Protein AF-A0A1Q3D1V1-F1 (afdb_monomer_lite)

pLDDT: mean 82.76, std 19.76, range [35.53, 97.12]

Secondary structure (DSSP, 8-state):
-------SSPPBPTT-TTHHHHHHHHHHHHHHTT-GGGGSTT----HHHHHHHHHHHHHTB-HHHHHHTTT---HHHHHHHHHHHHGGGHHHHHHHH--TTHHHHHHHTT-

Sequence (111 aa):
MSSITKREFATLDITGINYLTWAFYVKIHLRSLDLSRTILSSSNDTSAHKAKALVFIRHHLYENLKVDYLTEEDLVVLWQSLKDRYDHQQDVVLPMLGLNGSIYVFRILNK

Structure (mmCIF, N/CA/C/O backbone):
data_AF-A0A1Q3D1V1-F1
#
_entry.id   AF-A0A1Q3D1V1-F1
#
loop_
_atom_site.group_PDB
_atom_site.id
_atom_site.type_symbol
_atom_site.label_atom_id
_atom_site.label_alt_id
_atom_site.label_comp_id
_atom_site.label_asym_id
_atom_site.label_entity_id
_atom_site.label_seq_id
_atom_site.pdbx_PDB_ins_code
_atom_site.Cartn_x
_atom_site.Cartn_y
_atom_site.Cartn_z
_atom_site.occupancy
_atom_site.B_iso_or_equiv
_atom_site.auth_seq_id
_atom_site.auth_comp_id
_atom_site.auth_asym_id
_atom_site.auth_atom_id
_atom_site.pdbx_PDB_model_num
ATOM 1 N N . MET A 1 1 ? 0.103 -25.008 11.963 1.00 35.53 1 MET A N 1
ATOM 2 C CA . MET A 1 1 ? 0.969 -23.967 12.553 1.00 35.53 1 MET A CA 1
ATOM 3 C C . MET A 1 1 ? 0.812 -22.710 11.721 1.00 35.53 1 MET A C 1
ATOM 5 O O . MET A 1 1 ? 1.236 -22.712 10.575 1.00 35.53 1 MET A O 1
ATOM 9 N N . SER A 1 2 ? 0.140 -21.681 12.231 1.00 43.72 2 SER A N 1
ATOM 10 C CA . SER A 1 2 ? 0.139 -20.373 11.578 1.00 43.72 2 SER A CA 1
ATOM 11 C C . SER A 1 2 ? 1.464 -19.694 11.913 1.00 43.72 2 SER A C 1
ATOM 13 O O . SER A 1 2 ? 1.698 -19.312 13.058 1.00 43.72 2 SER A O 1
ATOM 15 N N . SER A 1 3 ? 2.366 -19.559 10.939 1.00 51.09 3 SER A N 1
ATOM 16 C CA . SER A 1 3 ? 3.422 -18.560 11.071 1.00 51.09 3 SER A CA 1
ATOM 17 C C . SER A 1 3 ? 2.715 -17.211 11.026 1.00 51.09 3 SER A C 1
ATOM 19 O O . SER A 1 3 ? 2.332 -16.743 9.954 1.00 51.09 3 SER A O 1
ATOM 21 N N . ILE A 1 4 ? 2.447 -16.625 12.191 1.00 54.81 4 ILE A N 1
ATOM 22 C CA . ILE A 1 4 ? 2.002 -15.238 12.277 1.00 54.81 4 ILE A CA 1
ATOM 23 C C . ILE A 1 4 ? 3.170 -14.429 11.720 1.00 54.81 4 ILE A C 1
ATOM 25 O O . ILE A 1 4 ? 4.162 -14.202 12.410 1.00 54.81 4 ILE A O 1
ATOM 29 N N . THR A 1 5 ? 3.105 -14.087 10.434 1.00 60.44 5 THR A N 1
ATOM 30 C CA . THR A 1 5 ? 4.039 -13.158 9.803 1.00 60.44 5 THR A CA 1
ATOM 31 C C . THR A 1 5 ? 3.942 -11.868 10.596 1.00 60.44 5 THR A C 1
ATOM 33 O O . THR A 1 5 ? 2.925 -11.172 10.546 1.00 60.44 5 THR A O 1
ATOM 36 N N . LYS A 1 6 ? 4.955 -11.617 11.424 1.00 79.56 6 LYS A N 1
ATOM 37 C CA . LYS A 1 6 ? 5.054 -10.413 12.236 1.00 79.56 6 LYS A CA 1
ATOM 38 C C . LYS A 1 6 ? 5.153 -9.236 11.270 1.00 79.56 6 LYS A C 1
ATOM 40 O O . LYS A 1 6 ? 6.157 -9.123 10.576 1.00 79.56 6 LYS A O 1
ATOM 45 N N . ARG A 1 7 ? 4.105 -8.410 11.216 1.00 84.75 7 ARG A N 1
ATOM 46 C CA . ARG A 1 7 ? 4.111 -7.186 10.407 1.00 84.75 7 ARG A CA 1
ATOM 47 C C . ARG A 1 7 ? 5.138 -6.214 10.985 1.00 84.75 7 ARG A C 1
ATOM 49 O O . ARG A 1 7 ? 5.312 -6.142 12.206 1.00 84.75 7 ARG A O 1
ATOM 56 N N . GLU A 1 8 ? 5.812 -5.485 10.111 1.00 90.31 8 GLU A N 1
ATOM 57 C CA . GLU A 1 8 ? 6.882 -4.552 10.457 1.00 90.31 8 GLU A CA 1
ATOM 58 C C . GLU A 1 8 ? 6.349 -3.356 11.258 1.00 90.31 8 GLU A C 1
ATOM 60 O O . GLU A 1 8 ? 7.035 -2.842 12.142 1.00 90.31 8 GLU A O 1
ATOM 65 N N . PHE A 1 9 ? 5.112 -2.942 10.976 1.00 92.81 9 PHE A N 1
ATOM 66 C CA . PHE A 1 9 ? 4.384 -1.894 11.687 1.00 92.81 9 PHE A CA 1
ATOM 67 C C . PHE A 1 9 ? 2.864 -2.101 11.570 1.00 92.81 9 PHE A C 1
ATOM 69 O O . PHE A 1 9 ? 2.383 -3.054 10.952 1.00 92.81 9 PHE A O 1
ATOM 76 N N . ALA A 1 10 ? 2.097 -1.217 12.213 1.00 94.00 10 ALA A N 1
ATOM 77 C CA . ALA A 1 10 ? 0.639 -1.278 12.226 1.00 94.00 10 ALA A CA 1
ATOM 78 C C . ALA A 1 10 ? 0.033 -1.177 10.816 1.00 94.00 10 ALA A C 1
ATOM 80 O O . ALA A 1 10 ? 0.523 -0.460 9.948 1.00 94.00 10 ALA A O 1
ATOM 81 N N . THR A 1 11 ? -1.075 -1.877 10.605 1.00 96.56 11 THR A N 1
ATOM 82 C CA . THR A 1 11 ? -1.819 -1.867 9.342 1.00 96.56 11 THR A CA 1
ATOM 83 C C . THR A 1 11 ? -2.581 -0.565 9.166 1.00 96.56 11 THR A C 1
ATOM 85 O O . THR A 1 11 ? -3.010 0.004 10.167 1.00 96.56 11 THR A O 1
ATOM 88 N N . LEU A 1 12 ? -2.836 -0.133 7.931 1.00 96.25 12 LEU A N 1
ATOM 89 C CA . LEU A 1 12 ? -3.765 0.967 7.672 1.00 96.25 12 LEU A CA 1
ATOM 90 C C . LEU A 1 12 ? -5.158 0.560 8.144 1.00 96.25 12 LEU A C 1
ATOM 92 O O . LEU A 1 12 ? -5.712 -0.411 7.627 1.00 96.25 12 LEU A O 1
ATOM 96 N N . ASP A 1 13 ? -5.677 1.268 9.140 1.00 93.81 13 ASP A N 1
ATOM 97 C CA . ASP A 1 13 ? -6.999 1.017 9.696 1.00 93.81 13 ASP A CA 1
ATOM 98 C C . ASP A 1 13 ? -8.097 1.475 8.728 1.00 93.81 13 ASP A C 1
ATOM 100 O O . ASP A 1 13 ? -7.908 2.422 7.962 1.00 93.81 13 ASP A O 1
ATOM 104 N N . ILE A 1 14 ? -9.264 0.830 8.782 1.00 94.00 14 ILE A N 1
ATOM 105 C CA . ILE A 1 14 ? -10.397 1.164 7.910 1.00 94.00 14 ILE A CA 1
ATOM 106 C C . ILE A 1 14 ? -10.844 2.625 8.065 1.00 94.00 14 ILE A C 1
ATOM 108 O O . ILE A 1 14 ? -11.231 3.252 7.076 1.00 94.00 14 ILE A O 1
ATOM 112 N N . THR A 1 15 ? -10.739 3.182 9.278 1.00 91.38 15 THR A N 1
ATOM 113 C CA . THR A 1 15 ? -11.077 4.582 9.564 1.00 91.38 15 THR A CA 1
ATOM 114 C C . THR A 1 15 ? -10.071 5.562 8.981 1.00 91.38 15 THR A C 1
ATOM 116 O O . THR A 1 15 ? -10.412 6.730 8.856 1.00 91.38 15 THR A O 1
ATOM 119 N N . GLY A 1 16 ? -8.851 5.123 8.650 1.00 92.06 16 GLY A N 1
ATOM 120 C CA . GLY A 1 16 ? -7.786 5.983 8.136 1.00 92.06 16 GLY A CA 1
ATOM 121 C C . GLY A 1 16 ? -7.090 6.872 9.167 1.00 92.06 16 GLY A C 1
ATOM 122 O O . GLY A 1 16 ? -6.145 7.573 8.812 1.00 92.06 16 GLY A O 1
ATOM 123 N N . ILE A 1 17 ? -7.463 6.808 10.453 1.00 90.69 17 ILE A N 1
ATOM 124 C CA . ILE A 1 17 ? -6.888 7.665 11.512 1.00 90.69 17 ILE A CA 1
ATOM 125 C C . ILE A 1 17 ? -5.355 7.554 11.579 1.00 90.69 17 ILE A C 1
ATOM 127 O O . ILE A 1 17 ? -4.666 8.528 11.881 1.00 90.69 17 ILE A O 1
ATOM 131 N N . ASN A 1 18 ? -4.796 6.381 11.271 1.00 92.62 18 ASN A N 1
ATOM 132 C CA . ASN A 1 18 ? -3.355 6.146 11.274 1.00 92.62 18 ASN A CA 1
ATOM 133 C C . ASN A 1 18 ? -2.684 6.294 9.896 1.00 92.62 18 ASN A C 1
ATOM 135 O O . ASN A 1 18 ? -1.512 5.933 9.765 1.00 92.62 18 ASN A O 1
ATOM 139 N N . TYR A 1 19 ? -3.381 6.823 8.884 1.00 94.12 19 TYR A N 1
ATOM 140 C CA . TYR A 1 19 ? -2.893 6.910 7.503 1.00 94.12 19 TYR A CA 1
ATOM 141 C C . TYR A 1 19 ? -1.534 7.603 7.391 1.00 94.12 19 TYR A C 1
ATOM 143 O O . TYR A 1 19 ? -0.643 7.101 6.713 1.00 94.12 19 TYR A O 1
ATOM 151 N N . LEU A 1 20 ? -1.329 8.706 8.111 1.00 90.94 20 LEU A N 1
ATOM 152 C CA . LEU A 1 20 ? -0.083 9.473 8.048 1.00 90.94 20 LEU A CA 1
ATOM 153 C C . LEU A 1 20 ? 1.116 8.667 8.561 1.00 90.94 20 LEU A C 1
ATOM 155 O O . LEU A 1 20 ? 2.154 8.579 7.903 1.00 90.94 20 LEU A O 1
ATOM 159 N N . THR A 1 21 ? 0.955 8.040 9.727 1.00 92.38 21 THR A N 1
ATOM 160 C CA . THR A 1 21 ? 1.974 7.174 10.323 1.00 92.38 21 THR A CA 1
ATOM 161 C C . THR A 1 21 ? 2.225 5.949 9.445 1.00 92.38 21 THR A C 1
ATOM 163 O O . THR A 1 21 ? 3.377 5.591 9.205 1.00 92.38 21 THR A O 1
ATOM 166 N N . TRP A 1 22 ? 1.168 5.341 8.908 1.00 96.12 22 TRP A N 1
ATOM 167 C CA . TRP A 1 22 ? 1.263 4.201 8.000 1.00 96.12 22 TRP A CA 1
ATOM 168 C C . TRP A 1 22 ? 2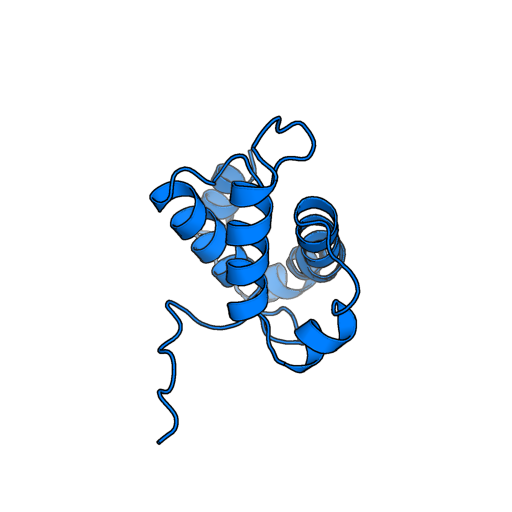.018 4.551 6.708 1.00 96.12 22 TRP A C 1
ATOM 170 O O . TRP A 1 22 ? 2.999 3.890 6.366 1.00 96.12 22 TRP A O 1
ATOM 180 N N . ALA A 1 23 ? 1.627 5.631 6.029 1.00 95.62 23 ALA A N 1
ATOM 181 C CA . ALA A 1 23 ? 2.240 6.079 4.781 1.00 95.62 23 ALA A CA 1
ATOM 182 C C . ALA A 1 23 ? 3.720 6.432 4.977 1.00 95.62 23 ALA A C 1
ATOM 184 O O . ALA A 1 23 ? 4.553 6.144 4.114 1.00 95.62 23 ALA A O 1
ATOM 185 N N . PHE A 1 24 ? 4.067 7.018 6.126 1.00 94.25 24 PHE A N 1
ATOM 186 C CA . PHE A 1 24 ? 5.451 7.297 6.496 1.00 94.25 24 PHE A CA 1
ATOM 187 C C . PHE A 1 24 ? 6.292 6.018 6.604 1.00 94.25 24 PHE A C 1
ATOM 189 O O . PHE A 1 24 ? 7.351 5.930 5.975 1.00 94.25 24 PHE A O 1
ATOM 196 N N . TYR A 1 25 ? 5.811 5.005 7.331 1.00 95.88 25 TYR A N 1
ATOM 197 C CA . TYR A 1 25 ? 6.534 3.738 7.462 1.00 95.88 25 TYR A CA 1
ATOM 198 C C . TYR A 1 25 ? 6.631 2.969 6.140 1.00 95.88 25 TYR A C 1
ATOM 200 O O . TYR A 1 25 ? 7.696 2.422 5.845 1.00 95.88 25 TYR A O 1
ATOM 208 N N . VAL A 1 26 ? 5.590 3.003 5.299 1.00 96.50 26 VAL A N 1
ATOM 209 C CA . VAL A 1 26 ? 5.652 2.445 3.936 1.00 96.50 26 VAL A CA 1
ATOM 210 C C . VAL A 1 26 ? 6.765 3.115 3.129 1.00 96.50 26 VAL A C 1
ATOM 212 O O . VAL A 1 26 ? 7.626 2.424 2.585 1.00 96.50 26 VAL A O 1
ATOM 215 N N . LYS A 1 27 ? 6.806 4.454 3.089 1.00 96.38 27 LYS A N 1
ATOM 216 C CA . LYS A 1 27 ? 7.835 5.203 2.344 1.00 96.38 27 LYS A CA 1
ATOM 217 C C . LYS A 1 27 ? 9.251 4.889 2.837 1.00 96.38 27 LYS A C 1
ATOM 219 O O . LYS A 1 27 ? 10.147 4.698 2.013 1.00 96.38 27 LYS A O 1
ATOM 224 N N . ILE A 1 28 ? 9.465 4.809 4.155 1.00 96.25 28 ILE A N 1
ATOM 225 C CA . ILE A 1 28 ? 10.771 4.440 4.730 1.00 96.25 28 ILE A CA 1
ATOM 226 C C . ILE A 1 28 ? 11.167 3.022 4.321 1.00 96.25 28 ILE A C 1
ATOM 228 O O . ILE A 1 28 ? 12.303 2.811 3.890 1.00 96.25 28 ILE A O 1
ATOM 232 N N . HIS A 1 29 ? 10.246 2.064 4.417 1.00 95.75 29 HIS A N 1
ATOM 233 C CA . HIS A 1 29 ? 10.542 0.677 4.082 1.00 95.75 29 HIS A CA 1
ATOM 234 C C . HIS A 1 29 ? 10.872 0.522 2.594 1.00 95.75 29 HIS A C 1
ATOM 236 O O . HIS A 1 29 ? 11.899 -0.061 2.250 1.00 95.75 29 HIS A O 1
ATOM 242 N N . LEU A 1 30 ? 10.084 1.137 1.706 1.00 96.00 30 LEU A N 1
ATOM 243 C CA . LEU A 1 30 ? 10.377 1.141 0.271 1.00 96.00 30 LEU A CA 1
ATOM 244 C C . LEU A 1 30 ? 11.731 1.791 -0.027 1.00 96.00 30 LEU A C 1
ATOM 246 O O . LEU A 1 30 ? 12.502 1.249 -0.813 1.00 96.00 30 LEU A O 1
ATOM 250 N N . ARG A 1 31 ? 12.070 2.906 0.634 1.00 96.12 31 ARG A N 1
ATOM 251 C CA . ARG A 1 31 ? 13.389 3.541 0.490 1.00 96.12 31 ARG A CA 1
ATOM 252 C C . ARG A 1 31 ? 14.528 2.626 0.937 1.00 96.12 31 ARG A C 1
ATOM 254 O O . ARG A 1 31 ? 15.562 2.609 0.283 1.00 96.12 31 ARG A O 1
ATOM 261 N N . SER A 1 32 ? 14.340 1.860 2.011 1.00 96.12 32 SER A N 1
ATOM 262 C CA . SER A 1 32 ? 15.349 0.909 2.502 1.00 96.12 32 SER A CA 1
ATOM 263 C C . SER A 1 32 ? 15.624 -0.240 1.522 1.00 96.12 32 SER A C 1
ATOM 265 O O . SER A 1 32 ? 16.704 -0.820 1.538 1.00 96.12 32 SER A O 1
ATOM 267 N N . LEU A 1 33 ? 14.656 -0.533 0.649 1.00 94.88 33 LEU A N 1
ATOM 268 C CA . LEU A 1 33 ? 14.730 -1.571 -0.376 1.00 94.88 33 LEU A CA 1
ATOM 269 C C . LEU A 1 33 ? 15.099 -1.035 -1.769 1.00 94.88 33 LEU A C 1
ATOM 271 O O . LEU A 1 33 ? 15.041 -1.798 -2.729 1.00 94.88 33 LEU A O 1
ATOM 275 N N . ASP A 1 34 ? 15.423 0.257 -1.891 1.00 95.00 34 ASP A N 1
ATOM 276 C CA . ASP A 1 34 ? 15.615 0.958 -3.172 1.00 95.00 34 ASP A CA 1
ATOM 277 C C . ASP A 1 34 ? 14.381 0.912 -4.106 1.00 95.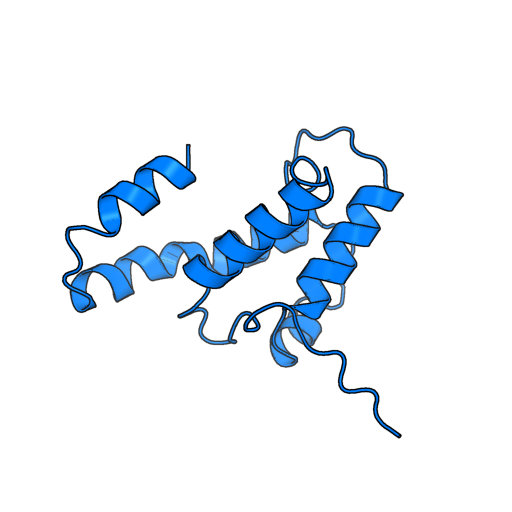00 34 ASP A C 1
ATOM 279 O O . ASP A 1 34 ? 14.470 0.916 -5.330 1.00 95.00 34 ASP A O 1
ATOM 283 N N . LEU A 1 35 ? 13.183 0.878 -3.512 1.00 95.94 35 LEU A N 1
ATOM 284 C CA . LEU A 1 35 ? 11.887 0.840 -4.206 1.00 95.94 35 LEU A CA 1
ATOM 285 C C . LEU A 1 35 ? 11.106 2.155 -4.082 1.00 95.94 35 LEU A C 1
ATOM 287 O O . LEU A 1 35 ? 9.931 2.213 -4.439 1.00 95.94 35 LEU A O 1
ATOM 291 N N . SER A 1 36 ? 11.715 3.223 -3.565 1.00 93.56 36 SER A N 1
ATOM 292 C CA . SER A 1 36 ? 11.033 4.502 -3.298 1.00 93.56 36 SER A CA 1
ATOM 293 C C . SER A 1 36 ? 10.411 5.138 -4.544 1.00 93.56 36 SER A C 1
ATOM 295 O O . SER A 1 36 ? 9.400 5.828 -4.440 1.00 93.56 36 SER A O 1
ATOM 297 N N . ARG A 1 37 ? 10.991 4.894 -5.723 1.00 93.75 37 ARG A N 1
ATOM 298 C CA . ARG A 1 37 ? 10.494 5.423 -6.997 1.00 93.75 37 ARG A CA 1
ATOM 299 C C . ARG A 1 37 ? 9.252 4.690 -7.511 1.00 93.75 37 ARG A C 1
ATOM 301 O O . ARG A 1 37 ? 8.497 5.291 -8.263 1.00 93.75 37 ARG A O 1
ATOM 308 N N . THR A 1 38 ? 8.976 3.468 -7.050 1.00 95.38 38 THR A N 1
ATOM 309 C CA . THR A 1 38 ? 7.895 2.619 -7.591 1.00 95.38 38 THR A CA 1
ATOM 310 C C . THR A 1 38 ? 6.493 3.201 -7.399 1.00 95.38 38 THR A C 1
ATOM 312 O O . THR A 1 38 ? 5.604 2.923 -8.199 1.00 95.38 38 THR A O 1
ATOM 315 N N . ILE A 1 39 ? 6.300 4.037 -6.373 1.00 92.38 39 ILE A N 1
ATOM 316 C CA . ILE A 1 39 ? 5.032 4.728 -6.087 1.00 92.38 39 ILE A CA 1
ATOM 317 C C . ILE A 1 39 ? 4.849 6.022 -6.898 1.00 92.38 39 ILE A C 1
ATOM 319 O O . ILE A 1 39 ? 3.791 6.643 -6.827 1.00 92.38 39 ILE A O 1
ATOM 323 N N . LEU A 1 40 ? 5.868 6.461 -7.647 1.00 91.81 40 LEU A N 1
ATOM 324 C CA . LEU A 1 40 ? 5.781 7.638 -8.511 1.00 91.81 40 LEU A CA 1
ATOM 325 C C . LEU A 1 40 ? 5.172 7.243 -9.859 1.00 91.81 40 LEU A C 1
ATOM 327 O O . LEU A 1 40 ? 5.644 6.307 -10.511 1.00 91.81 40 LEU A O 1
ATOM 331 N N . SER A 1 41 ? 4.181 8.008 -10.316 1.00 85.69 41 SER A N 1
ATOM 332 C CA . SER A 1 41 ? 3.516 7.790 -11.608 1.00 85.69 41 SER A CA 1
ATOM 333 C C . SER A 1 41 ? 4.460 7.929 -12.804 1.00 85.69 41 SER A C 1
ATOM 335 O O . SER A 1 41 ? 4.304 7.227 -13.796 1.00 85.69 41 SER A O 1
ATOM 337 N N . SER A 1 42 ? 5.485 8.777 -12.696 1.00 87.25 42 SER A N 1
ATOM 338 C CA . SER A 1 42 ? 6.507 8.986 -13.727 1.00 87.25 42 SER A CA 1
ATOM 339 C C . SER A 1 42 ? 7.677 7.994 -13.656 1.00 87.25 42 SER A C 1
ATOM 341 O O . SER A 1 42 ? 8.707 8.223 -14.291 1.00 87.25 42 SER A O 1
ATOM 343 N N . SER A 1 43 ? 7.590 6.944 -12.830 1.00 87.19 43 SER A N 1
ATOM 344 C CA . SER A 1 43 ? 8.695 5.997 -12.660 1.00 87.19 43 SER A CA 1
ATOM 345 C C . SER A 1 43 ? 8.764 4.965 -13.784 1.00 87.19 43 SER A C 1
ATOM 347 O O . SER A 1 43 ? 7.788 4.286 -14.113 1.00 87.19 43 SER A O 1
ATOM 349 N N . ASN A 1 44 ? 9.983 4.772 -14.287 1.00 88.50 44 ASN A N 1
ATOM 350 C CA . ASN A 1 44 ? 10.339 3.696 -15.212 1.00 88.50 44 ASN A CA 1
ATOM 351 C C . ASN A 1 44 ? 10.863 2.452 -14.466 1.00 88.50 44 ASN A C 1
ATOM 353 O O . ASN A 1 44 ? 11.690 1.714 -14.999 1.00 88.50 44 ASN A O 1
ATOM 357 N N . ASP A 1 45 ? 10.446 2.239 -13.211 1.00 93.75 45 ASP A N 1
ATOM 358 C CA . ASP A 1 45 ? 10.836 1.040 -12.462 1.00 93.75 45 ASP A CA 1
ATOM 359 C C . ASP A 1 45 ? 10.234 -0.225 -13.082 1.00 93.75 45 ASP A C 1
ATOM 361 O O . ASP A 1 45 ? 9.191 -0.206 -13.742 1.00 93.75 45 ASP A O 1
ATOM 365 N N . THR A 1 46 ? 10.898 -1.350 -12.833 1.00 93.94 46 THR A N 1
ATOM 366 C CA . THR A 1 46 ? 10.515 -2.645 -13.395 1.00 93.94 46 THR A CA 1
ATOM 367 C C . THR A 1 46 ? 9.180 -3.138 -12.833 1.00 93.94 46 THR A C 1
ATOM 369 O O . THR A 1 46 ? 8.823 -2.869 -11.682 1.00 93.94 46 THR A O 1
ATOM 372 N N . SER A 1 47 ? 8.458 -3.938 -13.622 1.00 92.75 47 SER A N 1
ATOM 373 C CA . SER A 1 47 ? 7.229 -4.607 -13.173 1.00 92.75 47 SER A CA 1
ATOM 374 C C . SER A 1 47 ? 7.461 -5.471 -11.929 1.00 92.75 47 SER A C 1
ATOM 376 O O . SER A 1 47 ? 6.625 -5.489 -11.032 1.00 92.75 47 SER A O 1
ATOM 378 N N . ALA A 1 48 ? 8.626 -6.117 -11.822 1.00 95.12 48 ALA A N 1
ATOM 379 C CA . ALA A 1 48 ? 9.010 -6.904 -10.652 1.00 95.12 48 ALA A CA 1
ATOM 380 C C . ALA A 1 48 ? 9.134 -6.046 -9.379 1.00 95.12 48 ALA A C 1
ATOM 382 O O . ALA A 1 48 ? 8.634 -6.430 -8.321 1.00 95.12 48 ALA A O 1
ATOM 383 N N . HIS A 1 49 ? 9.758 -4.867 -9.472 1.00 96.00 49 HIS A N 1
ATOM 384 C CA . HIS A 1 49 ? 9.847 -3.926 -8.352 1.00 96.00 49 HIS A CA 1
ATOM 385 C C . HIS A 1 49 ? 8.473 -3.387 -7.948 1.00 96.00 49 HIS A C 1
ATOM 387 O O . HIS A 1 49 ? 8.156 -3.368 -6.755 1.00 96.00 49 HIS A O 1
ATOM 393 N N . LYS A 1 50 ? 7.631 -3.029 -8.926 1.00 95.38 50 LYS A N 1
ATOM 394 C CA . LYS A 1 50 ? 6.253 -2.584 -8.671 1.00 95.38 50 LYS A CA 1
ATOM 395 C C . LYS A 1 50 ? 5.418 -3.682 -8.003 1.00 95.38 50 LYS A C 1
ATOM 397 O O . LYS A 1 50 ? 4.765 -3.417 -6.999 1.00 95.38 50 LYS A O 1
ATOM 402 N N . ALA A 1 51 ? 5.511 -4.926 -8.473 1.00 95.56 51 ALA A N 1
ATOM 403 C CA . ALA A 1 51 ? 4.824 -6.065 -7.865 1.00 95.56 51 ALA A CA 1
ATOM 404 C C . ALA A 1 51 ? 5.289 -6.320 -6.420 1.00 95.56 51 ALA A C 1
ATOM 406 O O . ALA A 1 51 ? 4.465 -6.526 -5.528 1.00 95.56 51 ALA A O 1
ATOM 407 N N . LYS A 1 52 ? 6.601 -6.243 -6.153 1.00 96.31 52 LYS A N 1
ATOM 408 C CA . LYS A 1 52 ? 7.155 -6.399 -4.798 1.00 96.31 52 LYS A CA 1
ATOM 409 C C . LYS A 1 52 ? 6.625 -5.330 -3.837 1.00 96.31 52 LYS A C 1
ATOM 411 O O . LYS A 1 52 ? 6.216 -5.658 -2.723 1.00 96.31 52 LYS A O 1
ATOM 416 N N . ALA A 1 53 ? 6.593 -4.072 -4.271 1.00 96.94 53 ALA A N 1
ATOM 417 C CA . ALA A 1 53 ? 6.033 -2.977 -3.485 1.00 96.94 53 ALA A CA 1
ATOM 418 C C . ALA A 1 53 ? 4.508 -3.114 -3.297 1.00 96.94 53 ALA A C 1
ATOM 420 O O . ALA A 1 53 ? 4.010 -2.878 -2.197 1.00 96.94 53 ALA A O 1
ATOM 421 N N . LEU A 1 54 ? 3.771 -3.575 -4.314 1.00 96.88 54 LEU A N 1
ATOM 422 C CA . LEU A 1 54 ? 2.326 -3.814 -4.226 1.00 96.88 54 LEU A CA 1
ATOM 423 C C . LEU A 1 54 ? 1.983 -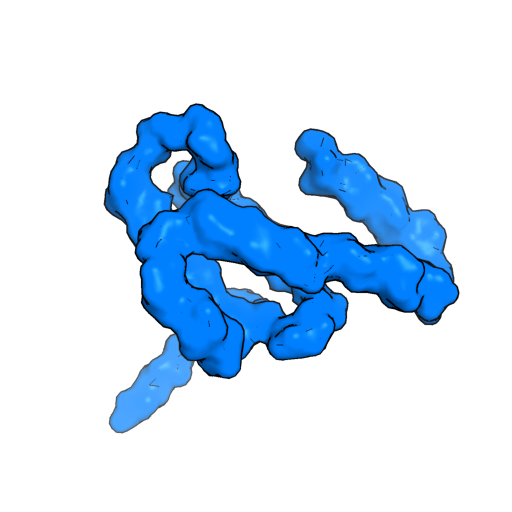4.867 -3.168 1.00 96.88 54 LEU A C 1
ATOM 425 O O . LEU A 1 54 ? 1.127 -4.631 -2.314 1.00 96.88 54 LEU A O 1
ATOM 429 N N . VAL A 1 55 ? 2.678 -6.008 -3.185 1.00 95.75 55 VAL A N 1
ATOM 430 C CA . VAL A 1 55 ? 2.502 -7.068 -2.179 1.00 95.75 55 VAL A CA 1
ATOM 431 C C . VAL A 1 55 ? 2.795 -6.534 -0.778 1.00 95.75 55 VAL A C 1
ATOM 433 O O . VAL A 1 55 ? 2.033 -6.801 0.151 1.00 95.75 55 VAL A O 1
ATOM 436 N N . PHE A 1 56 ? 3.854 -5.735 -0.632 1.00 96.00 56 PHE A N 1
ATOM 437 C CA . PHE A 1 56 ? 4.217 -5.128 0.645 1.00 96.00 56 PHE A CA 1
ATOM 438 C C . PHE A 1 56 ? 3.134 -4.178 1.181 1.00 96.00 56 PHE A C 1
ATOM 440 O O . PHE A 1 56 ? 2.749 -4.277 2.348 1.00 96.00 56 PHE A O 1
ATOM 447 N N . ILE A 1 57 ? 2.597 -3.293 0.335 1.00 96.62 57 ILE A N 1
ATOM 448 C CA . ILE A 1 57 ? 1.517 -2.375 0.722 1.00 96.62 57 ILE A CA 1
ATOM 449 C C . ILE A 1 57 ? 0.268 -3.162 1.118 1.00 96.62 57 ILE A C 1
ATOM 451 O O . ILE A 1 57 ? -0.281 -2.924 2.193 1.00 96.62 57 ILE A O 1
ATOM 455 N N . ARG A 1 58 ? -0.140 -4.152 0.312 1.00 96.31 58 ARG A N 1
ATOM 456 C CA . ARG A 1 58 ? -1.294 -5.018 0.612 1.00 96.31 58 ARG A CA 1
ATOM 457 C C . ARG A 1 58 ? -1.116 -5.786 1.918 1.00 96.31 58 ARG A C 1
ATOM 459 O O . ARG A 1 58 ? -2.076 -5.921 2.675 1.00 96.31 58 ARG A O 1
ATOM 466 N N . HIS A 1 59 ? 0.100 -6.242 2.221 1.00 95.25 59 HIS A N 1
ATOM 467 C CA . HIS A 1 59 ? 0.417 -6.876 3.502 1.00 95.25 59 HIS A CA 1
ATOM 468 C C . HIS A 1 59 ? 0.157 -5.945 4.692 1.00 95.25 59 HIS A C 1
ATOM 470 O O . HIS A 1 59 ? -0.168 -6.417 5.777 1.00 95.25 59 HIS A O 1
ATOM 476 N N . HIS A 1 60 ? 0.226 -4.631 4.491 1.00 96.56 60 HIS A N 1
ATOM 477 C CA . HIS A 1 60 ? 0.003 -3.619 5.518 1.00 96.56 60 HIS A CA 1
ATOM 478 C C . HIS A 1 60 ? -1.384 -2.966 5.452 1.00 96.56 60 HIS A C 1
ATOM 480 O O . HIS A 1 60 ? -1.606 -1.968 6.132 1.00 96.56 60 HIS A O 1
ATOM 486 N N . LEU A 1 61 ? -2.334 -3.533 4.706 1.00 97.00 61 LEU A N 1
ATOM 487 C CA . LEU A 1 61 ? -3.740 -3.127 4.757 1.00 97.00 61 LEU A CA 1
ATOM 488 C C . LEU A 1 61 ? -4.521 -3.960 5.780 1.00 97.00 61 LEU A C 1
ATOM 490 O O . LEU A 1 61 ? -4.244 -5.153 5.985 1.00 97.00 61 LEU A O 1
ATOM 494 N N . TYR A 1 62 ? -5.508 -3.328 6.416 1.00 96.12 62 TYR A N 1
ATOM 495 C CA . TYR A 1 62 ? -6.553 -4.045 7.140 1.00 96.12 62 TYR A CA 1
ATOM 496 C C . TYR A 1 62 ? -7.372 -4.912 6.171 1.00 96.12 62 TYR A C 1
ATOM 498 O O . TYR A 1 62 ? -7.494 -4.577 4.993 1.00 96.12 62 TYR A O 1
ATOM 506 N N . GLU A 1 63 ? -7.919 -6.037 6.641 1.00 93.94 63 GLU A N 1
ATOM 507 C CA . GLU A 1 63 ? -8.519 -7.051 5.755 1.00 93.94 63 GLU A CA 1
ATOM 508 C C . GLU A 1 63 ? -9.645 -6.485 4.880 1.00 93.94 63 GLU A C 1
ATOM 510 O O . GLU A 1 63 ? -9.671 -6.743 3.680 1.00 93.94 63 GLU A O 1
ATOM 515 N N . ASN A 1 64 ? -10.503 -5.624 5.430 1.00 95.88 64 ASN A N 1
ATOM 516 C CA . ASN A 1 64 ? -11.580 -4.990 4.665 1.00 95.88 64 ASN A CA 1
ATOM 517 C C . ASN A 1 64 ? -11.045 -4.130 3.510 1.00 95.88 64 ASN A C 1
ATOM 519 O O . ASN A 1 64 ? -11.608 -4.145 2.423 1.00 95.88 64 ASN A O 1
ATOM 523 N N . LEU A 1 65 ? -9.915 -3.443 3.703 1.00 96.69 65 LEU A N 1
ATOM 524 C CA . LEU A 1 65 ? -9.294 -2.657 2.635 1.00 96.69 65 LEU A CA 1
ATOM 525 C C . LEU A 1 65 ? -8.682 -3.551 1.556 1.00 96.69 65 LEU A C 1
ATOM 527 O O . LEU A 1 65 ? -8.669 -3.182 0.386 1.00 96.69 65 LEU A O 1
ATOM 531 N N . LYS A 1 66 ? -8.203 -4.750 1.902 1.00 95.75 66 LYS A N 1
ATOM 532 C CA . LYS A 1 66 ? -7.748 -5.701 0.878 1.00 95.75 66 LYS A CA 1
ATOM 533 C C . LYS A 1 66 ? -8.893 -6.155 -0.021 1.00 95.75 66 LYS A C 1
ATOM 535 O O . LYS A 1 66 ? -8.641 -6.392 -1.197 1.00 95.75 66 LYS A O 1
ATOM 540 N N . VAL A 1 67 ? -10.106 -6.274 0.527 1.00 95.94 67 VAL A N 1
ATOM 541 C CA . VAL A 1 67 ? -11.319 -6.588 -0.241 1.00 95.94 67 VAL A CA 1
ATOM 542 C C . VAL A 1 67 ? -11.694 -5.413 -1.142 1.00 95.94 67 VAL A C 1
ATOM 544 O O . VAL A 1 67 ? -11.841 -5.618 -2.344 1.00 95.94 67 VAL A O 1
ATOM 547 N N . ASP A 1 68 ? -11.757 -4.194 -0.595 1.00 96.06 68 ASP A N 1
ATOM 548 C CA . ASP A 1 68 ? -12.081 -2.974 -1.357 1.00 96.06 68 ASP A CA 1
ATOM 549 C C . ASP A 1 68 ? -11.156 -2.770 -2.562 1.00 96.06 68 ASP A C 1
ATOM 551 O O . ASP A 1 68 ? -11.592 -2.337 -3.625 1.00 96.06 68 ASP A O 1
ATOM 555 N N . TYR A 1 69 ? -9.874 -3.091 -2.395 1.00 96.56 69 TYR A N 1
ATOM 556 C CA . TYR A 1 69 ? -8.852 -2.894 -3.414 1.00 96.56 69 TYR A CA 1
ATOM 557 C C . TYR A 1 69 ? -8.390 -4.207 -4.054 1.00 96.56 69 TYR A C 1
ATOM 559 O O . TYR A 1 69 ? -7.274 -4.271 -4.573 1.00 96.56 69 TYR A O 1
ATOM 567 N N . LEU A 1 70 ? -9.175 -5.287 -4.000 1.00 94.44 70 LEU A N 1
ATOM 568 C CA . LEU A 1 70 ? -8.744 -6.611 -4.472 1.00 94.44 70 LEU A CA 1
ATOM 569 C C . LEU A 1 70 ? -8.337 -6.607 -5.954 1.00 94.44 70 LEU A C 1
ATOM 571 O O . LEU A 1 70 ? -7.357 -7.253 -6.311 1.00 94.44 70 LEU A O 1
ATOM 575 N N . THR A 1 71 ? -9.055 -5.853 -6.786 1.00 95.56 71 THR A N 1
ATOM 576 C CA . THR A 1 71 ? -8.860 -5.805 -8.243 1.00 95.56 71 THR A CA 1
ATOM 577 C C . THR A 1 71 ? -7.769 -4.834 -8.697 1.00 95.56 71 THR A C 1
ATOM 579 O O . THR A 1 71 ? -7.435 -4.828 -9.876 1.00 95.56 71 THR A O 1
ATOM 582 N N . GLU A 1 72 ? -7.207 -4.014 -7.798 1.00 96.12 72 GLU A N 1
ATOM 583 C CA . GLU A 1 72 ? -6.224 -2.992 -8.187 1.00 96.12 72 GLU A CA 1
ATOM 584 C C . GLU A 1 72 ? -4.804 -3.540 -8.335 1.00 96.12 72 GLU A C 1
ATOM 586 O O . GLU A 1 72 ? -3.986 -3.525 -7.412 1.00 96.12 72 GLU A O 1
ATOM 591 N N . GLU A 1 73 ? -4.492 -4.048 -9.519 1.00 94.56 73 GLU A N 1
ATOM 592 C CA . GLU A 1 73 ? -3.189 -4.649 -9.821 1.00 94.56 73 GLU A CA 1
ATOM 593 C C . GLU A 1 73 ? -2.067 -3.618 -10.027 1.00 94.56 73 GLU A C 1
ATOM 595 O O . GLU A 1 73 ? -0.887 -3.968 -9.961 1.00 94.56 73 GLU A O 1
ATOM 600 N N . ASP A 1 74 ? -2.405 -2.342 -10.231 1.00 94.25 74 ASP A N 1
ATOM 601 C CA . ASP A 1 74 ? -1.427 -1.269 -10.389 1.00 94.25 74 ASP A CA 1
ATOM 602 C C . ASP A 1 74 ? -1.086 -0.608 -9.039 1.00 94.25 74 ASP A C 1
ATOM 604 O O . ASP A 1 74 ? -1.936 -0.061 -8.333 1.00 94.25 74 ASP A O 1
ATOM 608 N N . LEU A 1 75 ? 0.203 -0.639 -8.687 1.00 95.62 75 LEU A N 1
ATOM 609 C CA . LEU A 1 75 ? 0.750 -0.041 -7.466 1.00 95.62 75 LEU A CA 1
ATOM 610 C C . LEU A 1 75 ? 0.468 1.459 -7.343 1.00 95.62 75 LEU A C 1
ATOM 612 O O . LEU A 1 75 ? 0.163 1.937 -6.249 1.00 95.62 75 LEU A O 1
ATOM 616 N N . VAL A 1 76 ? 0.629 2.204 -8.434 1.00 95.50 76 VAL A N 1
ATOM 617 C CA . VAL A 1 76 ? 0.462 3.659 -8.453 1.00 95.50 76 VAL A CA 1
ATOM 618 C C . VAL A 1 76 ? -1.013 3.997 -8.271 1.00 95.50 76 VAL A C 1
ATOM 620 O O . VAL A 1 76 ? -1.333 4.882 -7.477 1.00 95.50 76 VAL A O 1
ATOM 623 N N . VAL A 1 77 ? -1.906 3.255 -8.932 1.00 95.94 77 VAL A N 1
ATOM 624 C CA . VAL A 1 77 ? -3.362 3.414 -8.773 1.00 95.94 77 VAL A CA 1
ATOM 625 C C . VAL A 1 77 ? -3.791 3.108 -7.339 1.00 95.94 77 VAL A C 1
ATOM 627 O O . VAL A 1 77 ? -4.516 3.906 -6.739 1.00 95.94 77 VAL A O 1
ATOM 630 N N . LEU A 1 78 ? -3.296 2.014 -6.747 1.00 97.12 78 LEU A N 1
ATOM 631 C CA . LEU A 1 78 ? -3.587 1.677 -5.351 1.00 97.12 78 LEU A CA 1
ATOM 632 C C . LEU A 1 78 ? -3.103 2.776 -4.397 1.00 97.12 78 LEU A C 1
ATOM 634 O O . LEU A 1 78 ? -3.854 3.228 -3.532 1.00 97.12 78 LEU A O 1
ATOM 638 N N . TRP A 1 79 ? -1.850 3.209 -4.546 1.00 96.62 79 TRP A N 1
ATOM 639 C CA . TRP A 1 79 ? -1.258 4.238 -3.694 1.00 96.62 79 TRP A CA 1
ATOM 640 C C . TRP A 1 79 ? -2.028 5.560 -3.778 1.00 96.62 79 TRP A C 1
ATOM 642 O O . TRP A 1 79 ? -2.338 6.156 -2.744 1.00 96.62 79 TRP A O 1
ATOM 652 N N . GLN A 1 80 ? -2.383 5.989 -4.991 1.00 95.62 80 GLN A N 1
ATOM 653 C CA . GLN A 1 80 ? -3.161 7.205 -5.203 1.00 95.62 80 GLN A CA 1
ATOM 654 C C . GLN A 1 80 ? -4.575 7.074 -4.629 1.00 95.62 80 GLN A C 1
ATOM 656 O O . GLN A 1 80 ? -5.023 7.981 -3.941 1.00 95.62 80 GLN A O 1
ATOM 661 N N . SER A 1 81 ? -5.238 5.929 -4.800 1.00 96.00 81 SER A N 1
ATOM 662 C CA . SER A 1 81 ? -6.585 5.702 -4.258 1.00 96.00 81 SER A CA 1
ATOM 663 C C . SER A 1 81 ? -6.625 5.743 -2.729 1.00 96.00 81 SER A C 1
ATOM 665 O O . SER A 1 81 ? -7.575 6.261 -2.143 1.00 96.00 81 SER A O 1
ATOM 667 N N . LEU A 1 82 ? -5.595 5.207 -2.063 1.00 95.81 82 LEU A N 1
ATOM 668 C CA . LEU A 1 82 ? -5.458 5.299 -0.606 1.00 95.81 82 LEU A CA 1
ATOM 669 C C . LEU A 1 82 ? -5.212 6.744 -0.165 1.00 95.81 82 LEU A C 1
ATOM 671 O O . LEU A 1 82 ? -5.798 7.194 0.820 1.00 95.81 82 LEU A O 1
ATOM 675 N N . LYS A 1 83 ? -4.386 7.482 -0.915 1.00 93.81 83 LYS A N 1
ATOM 676 C CA . LYS A 1 83 ? -4.163 8.907 -0.678 1.00 93.81 83 LYS A CA 1
ATOM 677 C C . LYS A 1 83 ? -5.458 9.700 -0.835 1.00 93.81 83 LYS A C 1
ATOM 679 O O . LYS A 1 83 ? -5.854 10.388 0.095 1.00 93.81 83 LYS A O 1
ATOM 684 N N . ASP A 1 84 ? -6.174 9.536 -1.937 1.00 93.44 84 ASP A N 1
ATOM 685 C CA . ASP A 1 84 ? -7.432 10.243 -2.182 1.00 93.44 84 ASP A CA 1
ATOM 686 C C . ASP A 1 84 ? -8.495 9.896 -1.129 1.00 93.44 84 ASP A C 1
ATOM 688 O O . ASP A 1 84 ? -9.288 10.747 -0.735 1.00 93.44 84 ASP A O 1
ATOM 692 N N . ARG A 1 85 ? -8.4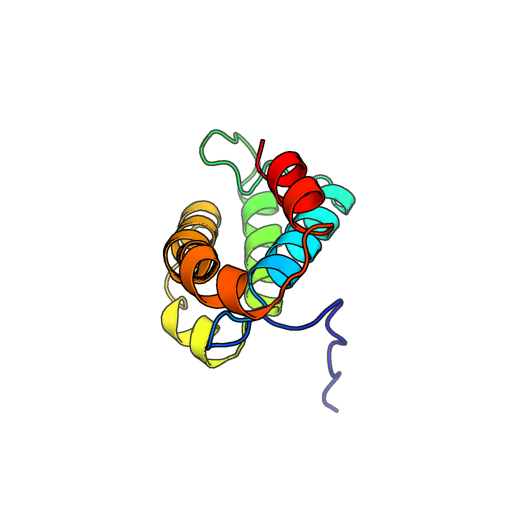98 8.671 -0.596 1.00 94.31 85 ARG A N 1
ATOM 693 C CA . ARG A 1 85 ? -9.431 8.293 0.472 1.00 94.31 85 ARG A CA 1
ATOM 694 C C . ARG A 1 85 ? -9.110 8.965 1.813 1.00 94.31 85 ARG A C 1
ATOM 696 O O . ARG A 1 85 ? -10.037 9.371 2.512 1.00 94.31 85 ARG A O 1
ATOM 703 N N . TYR A 1 86 ? -7.835 9.071 2.188 1.00 93.38 86 TYR A N 1
ATOM 704 C CA . TYR A 1 86 ? -7.445 9.359 3.577 1.00 93.38 86 TYR A CA 1
ATOM 705 C C . TYR A 1 86 ? -6.663 10.660 3.794 1.00 93.38 86 TYR A C 1
ATOM 707 O O . TYR A 1 86 ? -6.637 11.166 4.914 1.00 93.38 86 TYR A O 1
ATOM 715 N N . ASP A 1 87 ? -6.061 11.251 2.761 1.00 84.44 87 ASP A N 1
ATOM 716 C CA . ASP A 1 87 ? -5.237 12.464 2.902 1.00 84.44 87 ASP A CA 1
ATOM 717 C C . ASP A 1 87 ? -6.077 13.679 3.345 1.00 84.44 87 ASP A C 1
ATOM 719 O O . ASP A 1 87 ? -5.599 14.533 4.086 1.00 84.44 87 ASP A O 1
ATOM 723 N N . HIS A 1 88 ? -7.371 13.690 3.005 1.00 79.00 88 HIS A N 1
ATOM 724 C CA . HIS A 1 88 ? -8.352 14.700 3.424 1.00 79.00 88 HIS A CA 1
ATOM 725 C C . HIS A 1 88 ? -8.703 14.648 4.919 1.00 79.00 88 HIS A C 1
ATOM 727 O O . HIS A 1 88 ? -9.210 15.619 5.476 1.00 79.00 88 HIS A O 1
ATOM 733 N N . GLN A 1 89 ? -8.431 13.533 5.610 1.00 67.69 89 GLN A N 1
ATOM 734 C CA . GLN A 1 89 ? -8.692 13.434 7.053 1.00 67.69 89 GLN A CA 1
ATOM 735 C C . GLN A 1 89 ? -7.760 14.328 7.883 1.00 67.69 89 GLN A C 1
ATOM 737 O O . GLN A 1 89 ? -8.023 14.560 9.066 1.00 67.69 89 GLN A O 1
ATOM 742 N N . GLN A 1 90 ? -6.715 14.884 7.257 1.00 59.28 90 GLN A N 1
ATOM 743 C CA . GLN A 1 90 ? -5.890 15.943 7.831 1.00 59.28 90 GLN A CA 1
ATOM 744 C C . GLN A 1 90 ? -6.740 17.132 8.305 1.00 59.28 90 GLN A C 1
ATOM 746 O O . GLN A 1 90 ? -6.527 17.602 9.420 1.00 59.28 90 GLN A O 1
ATOM 751 N N . ASP A 1 91 ? -7.754 17.553 7.542 1.00 53.59 91 ASP A N 1
ATOM 752 C CA . ASP A 1 91 ? -8.546 18.752 7.860 1.00 53.59 91 ASP A CA 1
ATOM 753 C C . ASP A 1 91 ? -9.435 18.582 9.102 1.00 53.59 91 ASP A C 1
ATOM 755 O O . ASP A 1 91 ? -9.752 19.552 9.790 1.00 53.59 91 ASP A O 1
ATOM 759 N N . VAL A 1 92 ? -9.809 17.341 9.427 1.00 51.09 92 VAL A N 1
ATOM 760 C CA . VAL A 1 92 ? -10.733 17.028 10.530 1.00 51.09 92 VAL A CA 1
ATOM 761 C C . VAL A 1 92 ? -9.989 16.665 11.818 1.00 51.09 92 VAL A C 1
ATOM 763 O O . VAL A 1 92 ? -10.460 16.977 12.912 1.00 51.09 92 VAL A O 1
ATOM 766 N N . VAL A 1 93 ? -8.814 16.034 11.718 1.00 51.44 93 VAL A N 1
ATOM 767 C CA . VAL A 1 93 ? -8.039 15.571 12.886 1.00 51.44 93 VAL A CA 1
ATOM 768 C C . VAL A 1 93 ? -7.051 16.635 13.391 1.00 51.44 93 VAL A C 1
ATOM 770 O O . VAL A 1 93 ? -6.803 16.711 14.597 1.00 51.44 93 VAL A O 1
ATOM 773 N N . LEU A 1 94 ? -6.523 17.507 12.519 1.00 49.16 94 LEU A N 1
ATOM 774 C CA . LEU A 1 94 ? -5.599 18.587 12.911 1.00 49.16 94 LEU A CA 1
ATOM 775 C C . LEU A 1 94 ? -6.168 19.571 13.954 1.00 49.16 94 LEU A C 1
ATOM 777 O O . LEU A 1 94 ? -5.421 19.913 14.876 1.00 49.16 94 LEU A O 1
ATOM 781 N N . PRO A 1 95 ? -7.451 19.989 13.905 1.00 50.41 95 PRO A N 1
ATOM 782 C CA . PRO A 1 95 ? -8.037 20.831 14.951 1.00 50.41 95 PRO A CA 1
ATOM 783 C C . PRO A 1 95 ? -8.059 20.165 16.336 1.00 50.41 95 PRO A C 1
ATOM 785 O O . PRO A 1 95 ? -8.057 20.860 17.348 1.00 50.41 95 PRO A O 1
ATOM 788 N N . MET A 1 96 ? -8.064 18.829 16.396 1.00 49.53 96 MET A N 1
ATOM 789 C CA . MET A 1 96 ? -8.253 18.068 17.637 1.00 49.53 96 MET A CA 1
ATOM 790 C C . MET A 1 96 ? -6.943 17.711 18.349 1.00 49.53 96 MET A C 1
ATOM 792 O O . MET A 1 96 ? -6.969 17.424 19.543 1.00 49.53 96 MET A O 1
ATOM 796 N N . LEU A 1 97 ? -5.797 17.718 17.656 1.00 50.75 97 LEU A N 1
ATOM 797 C CA . LEU A 1 97 ? -4.540 17.234 18.241 1.00 50.75 97 LEU A CA 1
ATOM 798 C C . LEU A 1 97 ? -3.649 18.314 18.871 1.00 50.75 97 LEU A C 1
ATOM 800 O O . LEU A 1 97 ? -2.773 17.957 19.646 1.00 50.75 97 LEU A O 1
ATOM 804 N N . GLY A 1 98 ? -3.832 19.614 18.618 1.00 55.16 98 GLY A N 1
ATOM 805 C CA . GLY A 1 98 ? -3.060 20.665 19.316 1.00 55.16 98 GLY A CA 1
ATOM 806 C C . GLY A 1 98 ? -1.522 20.550 19.202 1.00 55.16 98 GLY A C 1
ATOM 807 O O . GLY A 1 98 ? -0.790 21.106 20.020 1.00 55.16 98 GLY A O 1
ATOM 808 N N . LEU A 1 99 ? -1.001 19.819 18.208 1.00 52.09 99 LEU A N 1
ATOM 809 C CA . LEU A 1 99 ? 0.429 19.523 18.061 1.00 52.09 99 LEU A CA 1
ATOM 810 C C . LEU A 1 99 ? 1.115 20.515 17.111 1.00 52.09 99 LEU A C 1
ATOM 812 O O . LEU A 1 99 ? 1.491 20.169 15.989 1.00 52.09 99 LEU A O 1
ATOM 816 N N . ASN A 1 100 ? 1.360 21.737 17.588 1.00 44.84 100 ASN A N 1
ATOM 817 C CA . ASN A 1 100 ? 2.085 22.780 16.841 1.00 44.84 100 ASN A CA 1
ATOM 818 C C . ASN A 1 100 ? 3.500 22.353 16.375 1.00 44.84 100 ASN A C 1
ATOM 820 O O . ASN A 1 100 ? 4.030 22.911 15.418 1.00 44.84 100 ASN A O 1
ATOM 824 N N . GLY A 1 101 ? 4.109 21.334 16.999 1.00 49.06 101 GL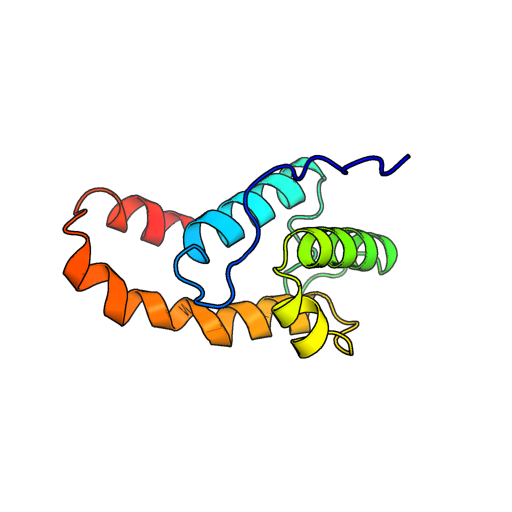Y A N 1
ATOM 825 C CA . GLY A 1 101 ? 5.417 20.793 16.602 1.00 49.06 101 GLY A CA 1
ATOM 826 C C . GLY A 1 101 ? 5.386 19.747 15.476 1.00 49.06 101 GLY A C 1
ATOM 827 O O . GLY A 1 101 ? 6.375 19.592 14.763 1.00 49.06 101 GLY A O 1
ATOM 828 N N . SER A 1 102 ? 4.265 19.045 15.269 1.00 49.97 102 SER A N 1
ATOM 829 C CA . SER A 1 102 ? 4.173 17.969 14.261 1.00 49.97 102 SER A CA 1
ATOM 830 C C . SER A 1 102 ? 3.868 18.507 12.853 1.00 49.97 102 SER A C 1
ATOM 832 O O . SER A 1 102 ? 4.286 17.930 11.849 1.00 49.97 102 SER A O 1
ATOM 834 N N . ILE A 1 103 ? 3.238 19.685 12.777 1.00 50.84 103 ILE A N 1
ATOM 835 C CA . ILE A 1 103 ? 2.886 20.379 11.526 1.00 50.84 103 ILE A CA 1
ATOM 836 C C . ILE A 1 103 ? 4.133 20.698 10.678 1.00 50.84 103 ILE A C 1
ATOM 838 O O . ILE A 1 103 ? 4.106 20.565 9.453 1.00 50.84 103 ILE A O 1
ATOM 842 N N . TYR A 1 104 ? 5.256 21.055 11.312 1.00 43.12 104 TYR A N 1
ATOM 843 C CA . TYR A 1 104 ? 6.505 21.354 10.599 1.00 43.12 104 TYR A CA 1
ATOM 844 C C . TYR A 1 104 ? 7.140 20.114 9.961 1.00 43.12 104 TYR A C 1
ATOM 846 O O . TYR A 1 104 ? 7.624 20.186 8.833 1.00 43.12 104 TYR A O 1
ATOM 854 N N . VAL A 1 105 ? 7.084 18.962 10.635 1.00 48.12 105 VAL A N 1
ATOM 855 C CA . VAL A 1 105 ? 7.585 17.693 10.082 1.00 48.12 105 VAL A CA 1
ATOM 856 C C . VAL A 1 105 ? 6.708 17.249 8.906 1.00 48.12 105 VAL A C 1
ATOM 858 O O . VAL A 1 105 ? 7.222 16.802 7.880 1.00 48.12 105 VAL A O 1
ATOM 861 N N . PHE A 1 106 ? 5.394 17.468 9.001 1.00 45.59 106 PHE A N 1
ATOM 862 C CA . PHE A 1 106 ? 4.435 17.102 7.959 1.00 45.59 106 PHE A CA 1
ATOM 863 C C . PHE A 1 106 ? 4.624 17.872 6.644 1.00 45.59 106 PHE A C 1
ATOM 865 O O . PHE A 1 106 ? 4.525 17.295 5.559 1.00 45.59 106 PHE A O 1
ATOM 872 N N . ARG A 1 107 ? 4.958 19.166 6.731 1.00 42.22 107 ARG A N 1
ATOM 873 C CA . ARG A 1 107 ? 5.191 20.023 5.557 1.00 42.22 107 ARG A CA 1
ATOM 874 C C . ARG A 1 107 ? 6.520 19.734 4.849 1.00 42.22 107 ARG A C 1
ATOM 876 O O . ARG A 1 107 ? 6.624 19.969 3.650 1.00 42.22 107 ARG A O 1
ATOM 883 N N . ILE A 1 108 ? 7.520 19.211 5.561 1.00 45.75 108 ILE A N 1
ATOM 884 C CA . ILE A 1 108 ? 8.828 18.850 4.986 1.00 45.75 108 ILE A CA 1
ATOM 885 C C . ILE A 1 108 ? 8.774 17.496 4.259 1.00 45.75 108 ILE A C 1
ATOM 887 O O . ILE A 1 108 ? 9.480 17.305 3.275 1.00 45.75 108 ILE A O 1
ATOM 891 N N . LEU A 1 109 ? 7.915 16.569 4.696 1.00 44.84 109 LEU A N 1
ATOM 892 C CA . LEU A 1 109 ? 7.817 15.213 4.131 1.00 44.84 109 LEU A CA 1
ATOM 893 C C . LEU A 1 109 ? 6.903 15.089 2.894 1.00 44.84 109 LEU A C 1
ATOM 895 O O . LEU A 1 109 ? 6.867 14.025 2.273 1.00 44.84 109 LEU A O 1
ATOM 899 N N . ASN A 1 110 ? 6.159 16.144 2.551 1.00 44.56 110 ASN A N 1
ATOM 900 C CA . ASN A 1 110 ? 5.242 16.198 1.403 1.00 44.56 110 ASN A CA 1
ATOM 901 C C . ASN A 1 110 ? 5.743 17.098 0.257 1.00 44.56 110 ASN A C 1
ATOM 903 O O . ASN A 1 110 ? 4.954 17.476 -0.609 1.00 44.56 110 ASN A O 1
ATOM 907 N N . LYS A 1 111 ? 7.033 17.452 0.255 1.00 44.22 111 LYS A N 1
ATOM 908 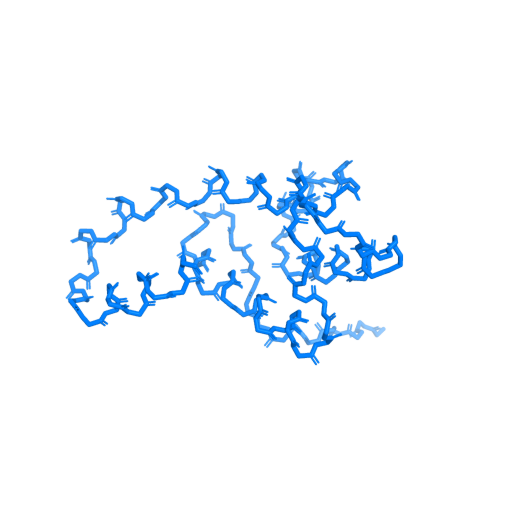C CA . LYS A 1 111 ? 7.682 18.191 -0.832 1.00 44.22 111 LYS A CA 1
ATOM 909 C C . LYS A 1 111 ? 8.520 17.272 -1.716 1.00 44.22 111 LYS A C 1
ATOM 911 O O . LYS A 1 111 ? 9.023 16.256 -1.187 1.00 44.22 111 LYS A O 1
#

Foldseek 3Di:
DDPPPPQPDAAQDPVNPCVVVLVVVLCVVCVVVVLNCLLPPPDPDDPVSQQVSQVSNLVRHDPVVCVVCVPPSGSNVSSVVSCVVHVVCCVVCVVVPPCPPVVVVVVVVVD

Radius of gyration: 14.79 Å; chains: 1; bounding box: 28×47×34 Å

Organism: Cephalotus follicularis (NCBI:txid3775)